Protein AF-A0AAP0N5G3-F1 (afdb_monomer_lite)

Structure (mmCIF, N/CA/C/O backbone):
data_AF-A0AAP0N5G3-F1
#
_entry.id   AF-A0AAP0N5G3-F1
#
loop_
_atom_site.group_PDB
_atom_site.id
_atom_site.type_symbol
_atom_site.label_atom_id
_atom_site.label_alt_id
_atom_site.label_comp_id
_atom_site.label_asym_id
_atom_site.label_entity_id
_atom_site.label_seq_id
_atom_site.pdbx_PDB_ins_code
_atom_site.Cartn_x
_atom_site.Cartn_y
_atom_site.Cartn_z
_atom_site.occupancy
_atom_site.B_iso_or_equiv
_atom_site.auth_seq_id
_atom_site.auth_comp_id
_atom_site.auth_asym_id
_atom_site.auth_atom_id
_atom_site.pdbx_PDB_model_num
ATOM 1 N N . MET A 1 1 ? -9.613 13.368 19.436 1.00 53.38 1 MET A N 1
ATOM 2 C CA . MET A 1 1 ? -9.039 12.193 18.746 1.00 53.38 1 MET A CA 1
ATOM 3 C C . MET A 1 1 ? -7.671 12.597 18.218 1.00 53.38 1 MET A C 1
ATOM 5 O O . MET A 1 1 ? -7.597 13.635 17.574 1.00 53.38 1 MET A O 1
ATOM 9 N N . LYS A 1 2 ? -6.600 11.868 18.555 1.00 56.59 2 LYS A N 1
ATOM 10 C CA . LYS A 1 2 ? -5.242 12.143 18.055 1.00 56.59 2 LYS A CA 1
ATOM 11 C C . LYS A 1 2 ? -4.948 11.126 16.948 1.00 56.59 2 LYS A C 1
ATOM 13 O O . LYS A 1 2 ? -5.061 9.933 17.203 1.00 56.59 2 LYS A O 1
ATOM 18 N N . LEU A 1 3 ? -4.653 11.595 15.736 1.00 62.56 3 LEU A N 1
ATOM 19 C CA . LEU A 1 3 ? -4.181 10.732 14.649 1.00 62.56 3 LEU A CA 1
ATOM 20 C C . LEU A 1 3 ? -2.779 10.204 14.994 1.00 62.56 3 LEU A C 1
ATOM 22 O O . LEU A 1 3 ? -2.026 10.923 15.663 1.00 62.56 3 LEU A O 1
ATOM 26 N N . PRO A 1 4 ? -2.424 8.975 14.577 1.00 65.94 4 PRO A N 1
ATOM 27 C CA . PRO A 1 4 ? -1.074 8.466 14.770 1.00 65.94 4 PRO A CA 1
ATOM 28 C C . PRO A 1 4 ? -0.079 9.393 14.068 1.00 65.94 4 PRO A C 1
ATOM 30 O O . PRO A 1 4 ? -0.330 9.890 12.969 1.00 65.94 4 PRO A O 1
ATOM 33 N N . GLU A 1 5 ? 1.054 9.644 14.714 1.00 68.31 5 GLU A N 1
ATOM 34 C CA . GLU A 1 5 ? 2.146 10.360 14.065 1.00 68.31 5 GLU A CA 1
ATOM 35 C C . GLU A 1 5 ? 2.725 9.456 12.966 1.00 68.31 5 GLU A C 1
ATOM 37 O O . GLU A 1 5 ? 3.022 8.281 13.212 1.00 68.31 5 GLU A O 1
ATOM 42 N N . LEU A 1 6 ? 2.840 9.998 11.748 1.00 64.25 6 LEU A N 1
ATOM 43 C CA . LEU A 1 6 ? 3.485 9.306 10.633 1.00 64.25 6 LEU A CA 1
ATOM 44 C C . LEU A 1 6 ? 4.939 9.026 11.023 1.00 64.25 6 LEU A C 1
ATOM 46 O O . LEU A 1 6 ? 5.613 9.901 11.577 1.00 64.25 6 LEU A O 1
ATOM 50 N N . LYS A 1 7 ? 5.469 7.841 10.707 1.00 63.22 7 LYS A N 1
ATOM 51 C CA . LYS A 1 7 ? 6.829 7.442 11.135 1.00 63.22 7 LYS A CA 1
ATOM 52 C C . LYS A 1 7 ? 7.974 8.182 10.403 1.00 63.22 7 LYS A C 1
ATOM 54 O O . LYS A 1 7 ? 9.107 7.707 10.380 1.00 63.22 7 LYS A O 1
ATOM 59 N N . SER A 1 8 ? 7.730 9.337 9.785 1.00 54.84 8 SER A N 1
ATOM 60 C CA . SER A 1 8 ? 8.591 9.934 8.753 1.00 54.84 8 SER A CA 1
ATOM 61 C C . SER A 1 8 ? 9.801 10.751 9.248 1.00 54.84 8 SER A C 1
ATOM 63 O O . SER A 1 8 ? 10.249 11.641 8.528 1.00 54.84 8 SER A O 1
ATOM 65 N N . SER A 1 9 ? 10.351 10.502 10.441 1.00 48.44 9 SER A N 1
ATOM 66 C CA . SER A 1 9 ? 11.413 11.354 11.020 1.00 48.44 9 SER A CA 1
ATOM 67 C C . SER A 1 9 ? 12.846 10.793 10.981 1.00 48.44 9 SER A C 1
ATOM 69 O O . SER A 1 9 ? 13.729 11.374 11.610 1.00 48.44 9 SER A O 1
ATOM 71 N N . LEU A 1 10 ? 13.138 9.716 10.239 1.00 43.34 10 LEU A N 1
ATOM 72 C CA . LEU A 1 10 ? 14.472 9.084 10.240 1.00 43.34 10 LEU A CA 1
ATOM 73 C C . LEU A 1 10 ? 15.223 9.183 8.894 1.00 43.34 10 LEU A C 1
ATOM 75 O O . LEU A 1 10 ? 14.588 9.130 7.839 1.00 43.34 10 LEU A O 1
ATOM 79 N N . PRO A 1 11 ? 16.576 9.239 8.902 1.00 47.31 11 PRO A N 1
ATOM 80 C CA . PRO A 1 11 ? 17.395 8.940 7.729 1.00 47.31 11 PRO A CA 1
ATOM 81 C C . PRO A 1 11 ? 17.272 7.435 7.454 1.00 47.31 11 PRO A C 1
ATOM 83 O O . PRO A 1 11 ? 17.954 6.607 8.053 1.00 47.31 11 PRO A O 1
ATOM 86 N N . GLY A 1 12 ? 16.305 7.075 6.619 1.00 59.44 12 GLY A N 1
ATOM 87 C CA . GLY A 1 12 ? 15.839 5.706 6.444 1.00 59.44 12 GLY A CA 1
ATOM 88 C C . GLY A 1 12 ? 14.808 5.605 5.314 1.00 59.44 12 GLY A C 1
ATOM 89 O O . GLY A 1 12 ? 14.762 6.509 4.476 1.00 59.44 12 GLY A O 1
ATOM 90 N N . PRO A 1 13 ? 14.025 4.510 5.241 1.00 57.31 13 PRO A N 1
ATOM 91 C CA . PRO A 1 13 ? 13.092 4.252 4.141 1.00 57.31 13 PRO A CA 1
ATOM 92 C C . PRO A 1 13 ? 12.241 5.483 3.822 1.00 57.31 13 PRO A C 1
ATOM 94 O O . PRO A 1 13 ? 11.735 6.144 4.730 1.00 57.31 13 PRO A O 1
ATOM 97 N N . HIS A 1 14 ? 12.066 5.800 2.536 1.00 65.56 14 HIS A N 1
ATOM 98 C CA . HIS A 1 14 ? 11.153 6.881 2.179 1.00 65.56 14 HIS A CA 1
ATOM 99 C C . HIS A 1 14 ? 9.729 6.415 2.452 1.00 65.56 14 HIS A C 1
ATOM 101 O O . HIS A 1 14 ? 9.262 5.445 1.847 1.00 65.56 14 HIS A O 1
ATOM 107 N N . VAL A 1 15 ? 9.054 7.116 3.361 1.00 62.25 15 VAL A N 1
ATOM 108 C CA . VAL A 1 15 ? 7.618 6.954 3.567 1.00 62.25 15 VAL A CA 1
ATOM 109 C C . VAL A 1 15 ? 6.924 7.503 2.335 1.00 62.25 15 VAL A C 1
ATOM 111 O O . VAL A 1 15 ? 6.993 8.695 2.028 1.00 62.25 15 VAL A O 1
ATOM 114 N N . VAL A 1 16 ? 6.275 6.611 1.605 1.00 67.88 16 VAL A N 1
ATOM 115 C CA . VAL A 1 16 ? 5.427 6.965 0.486 1.00 67.88 16 VAL A CA 1
ATOM 116 C C . VAL A 1 16 ? 4.015 7.027 1.049 1.00 67.88 16 VAL A C 1
ATOM 118 O O . VAL A 1 16 ? 3.429 5.992 1.347 1.00 67.88 16 VAL A O 1
ATOM 121 N N . PHE A 1 17 ? 3.512 8.248 1.261 1.00 64.69 17 PHE A N 1
ATOM 122 C CA . PHE A 1 17 ? 2.218 8.505 1.906 1.00 64.69 17 PHE A CA 1
ATOM 123 C C . PHE A 1 17 ? 1.122 7.558 1.389 1.00 64.69 17 PHE A C 1
ATOM 125 O O . PHE A 1 17 ? 0.962 7.411 0.170 1.00 64.69 17 PHE A O 1
ATOM 132 N N . GLY A 1 18 ? 0.417 6.912 2.321 1.00 73.25 18 GLY A N 1
ATOM 133 C CA . GLY A 1 18 ? -0.628 5.929 2.050 1.00 73.25 18 GLY A CA 1
ATOM 134 C C . GLY A 1 18 ? -2.036 6.423 2.404 1.00 73.25 18 GLY A C 1
ATOM 135 O O . GLY A 1 18 ? -2.235 7.576 2.779 1.00 73.25 18 GLY A O 1
ATOM 136 N N . GLY A 1 19 ? -3.030 5.573 2.144 1.00 80.56 19 GLY A N 1
ATOM 137 C CA . GLY A 1 19 ? -4.452 5.925 2.189 1.00 80.56 19 GLY A CA 1
ATOM 138 C C . GLY A 1 19 ? -5.097 5.777 3.566 1.00 80.56 19 GLY A C 1
ATOM 139 O O . GLY A 1 19 ? -4.503 5.219 4.486 1.00 80.56 19 GLY A O 1
ATOM 140 N N . PHE A 1 20 ? -6.334 6.253 3.693 1.00 88.25 20 PHE A N 1
ATOM 141 C CA . PHE A 1 20 ? -7.163 6.067 4.882 1.00 88.25 20 PHE A CA 1
ATOM 142 C C . PHE A 1 20 ? -8.589 5.695 4.474 1.00 88.25 20 PHE A C 1
ATOM 144 O O . PHE A 1 20 ? -9.095 6.185 3.467 1.00 88.25 20 PHE A O 1
ATOM 151 N N . GLU A 1 21 ? -9.246 4.862 5.271 1.00 88.75 21 GLU A N 1
ATOM 152 C CA . GLU A 1 21 ? -10.620 4.420 5.028 1.00 88.75 21 GLU A CA 1
ATOM 153 C C . GLU A 1 21 ? -11.339 4.125 6.343 1.00 88.75 21 GLU A C 1
ATOM 155 O O . GLU A 1 21 ? -10.713 3.898 7.374 1.00 88.75 21 GLU A O 1
ATOM 160 N N . PHE A 1 22 ? -12.668 4.143 6.310 1.00 87.75 22 PHE A N 1
ATOM 161 C CA . PHE A 1 22 ? -13.497 3.549 7.348 1.00 87.75 22 PHE A CA 1
ATOM 162 C C . PHE A 1 22 ? -13.823 2.094 6.987 1.00 87.75 22 PHE A C 1
ATOM 164 O O . PHE A 1 22 ? -14.508 1.863 5.995 1.00 87.75 22 PHE A O 1
ATOM 171 N N . ASP A 1 23 ? -13.366 1.130 7.786 1.00 85.12 23 ASP A N 1
ATOM 172 C CA . ASP A 1 23 ? -13.697 -0.284 7.607 1.00 85.12 23 ASP A CA 1
ATOM 173 C C . ASP A 1 23 ? -15.012 -0.607 8.344 1.00 85.12 23 ASP A C 1
ATOM 175 O O . ASP A 1 23 ? -15.034 -0.645 9.582 1.00 85.12 23 ASP A O 1
ATOM 179 N N . PRO A 1 24 ? -16.119 -0.859 7.620 1.00 82.94 24 PRO A N 1
ATOM 180 C CA . PRO A 1 24 ? -17.408 -1.145 8.236 1.00 82.94 24 PRO A CA 1
ATOM 181 C C . PRO A 1 24 ? -17.439 -2.496 8.963 1.00 82.94 24 PRO A C 1
ATOM 183 O O . PRO A 1 24 ? -18.278 -2.672 9.843 1.00 82.94 24 PRO A O 1
ATOM 186 N N . ASN A 1 25 ? -16.544 -3.440 8.640 1.00 83.19 25 ASN A N 1
ATOM 187 C CA . ASN A 1 25 ? -16.521 -4.759 9.279 1.00 83.19 25 ASN A CA 1
ATOM 188 C C . ASN A 1 25 ? -15.967 -4.683 10.704 1.00 83.19 25 ASN A C 1
ATOM 190 O O . ASN A 1 25 ? -16.492 -5.319 11.617 1.00 83.19 25 ASN A O 1
ATOM 194 N N . SER A 1 26 ? -14.907 -3.895 10.895 1.00 82.44 26 SER A N 1
ATOM 195 C CA . SER A 1 26 ? -14.304 -3.652 12.210 1.00 82.44 26 SER A CA 1
ATOM 196 C C . SER A 1 26 ? -14.884 -2.427 12.924 1.00 82.44 26 SER A C 1
ATOM 198 O O . SER A 1 26 ? -14.631 -2.246 14.114 1.00 82.44 26 SER A O 1
ATOM 200 N N . ASN A 1 27 ? -15.684 -1.606 12.229 1.00 86.50 27 ASN A N 1
ATOM 201 C CA . ASN A 1 27 ? -16.207 -0.321 12.706 1.00 86.50 27 ASN A CA 1
ATOM 202 C C . ASN A 1 27 ? -15.082 0.623 13.179 1.00 86.50 27 ASN A C 1
ATOM 204 O O . ASN A 1 27 ? -15.203 1.323 14.188 1.00 86.50 27 ASN A O 1
ATOM 208 N N . GLN A 1 28 ? -13.959 0.613 12.460 1.00 89.19 28 GLN A N 1
ATOM 209 C CA . GLN A 1 28 ? -12.766 1.393 12.774 1.00 89.19 28 GLN A CA 1
ATOM 210 C C . GLN A 1 28 ? -12.250 2.113 11.531 1.00 89.19 28 GLN A C 1
ATOM 212 O O . GLN A 1 28 ? -12.362 1.630 10.407 1.00 89.19 28 GLN A O 1
ATOM 217 N N . TYR A 1 29 ? -11.634 3.275 11.735 1.00 90.19 29 TYR A N 1
ATOM 218 C CA . TYR A 1 29 ? -10.844 3.899 10.679 1.00 90.19 29 TYR A CA 1
ATOM 219 C C . TYR A 1 29 ? -9.502 3.192 10.562 1.00 90.19 29 TYR A C 1
ATOM 221 O O . TYR A 1 29 ? -8.839 2.988 11.572 1.00 90.19 29 TYR A O 1
ATOM 229 N N . LYS A 1 30 ? -9.073 2.871 9.348 1.00 90.50 30 LYS A N 1
ATOM 230 C CA . LYS A 1 30 ? -7.746 2.343 9.059 1.00 90.50 30 LYS A CA 1
ATOM 231 C C . LYS A 1 30 ? -6.931 3.370 8.288 1.00 90.50 30 LYS A C 1
ATOM 233 O O . LYS A 1 30 ? -7.462 4.151 7.500 1.00 90.50 30 LYS A O 1
ATOM 238 N N . VAL A 1 31 ? -5.625 3.348 8.502 1.00 89.19 31 VAL A N 1
ATOM 239 C CA . VAL A 1 31 ? -4.635 4.118 7.750 1.00 89.19 31 VAL A CA 1
ATOM 240 C C . VAL A 1 31 ? -3.560 3.152 7.285 1.00 89.19 31 VAL A C 1
ATOM 242 O O . VAL A 1 31 ? -3.076 2.353 8.083 1.00 89.19 31 VAL A O 1
ATOM 245 N N . ALA A 1 32 ? -3.178 3.226 6.016 1.00 88.19 32 ALA A N 1
ATOM 246 C CA . ALA A 1 32 ? -2.028 2.514 5.486 1.00 88.19 32 ALA A CA 1
ATOM 247 C C . ALA A 1 32 ? -0.856 3.468 5.269 1.00 88.19 32 ALA A C 1
ATOM 249 O O . ALA A 1 32 ? -1.017 4.576 4.765 1.00 88.19 32 ALA A O 1
ATOM 250 N N . GLU A 1 33 ? 0.342 2.995 5.576 1.00 85.75 33 GLU A N 1
ATOM 251 C CA . GLU A 1 33 ? 1.606 3.591 5.165 1.00 85.75 33 GLU A CA 1
ATOM 252 C C . GLU A 1 33 ? 2.394 2.564 4.372 1.00 85.75 33 GLU A C 1
ATOM 254 O O . GLU A 1 33 ? 2.399 1.378 4.712 1.00 85.75 33 GLU A O 1
ATOM 259 N N . ILE A 1 34 ? 3.104 3.023 3.341 1.00 81.56 34 ILE A N 1
ATOM 260 C CA . ILE A 1 34 ? 4.027 2.155 2.628 1.00 81.56 34 ILE A CA 1
ATOM 261 C C . ILE A 1 34 ? 5.451 2.678 2.732 1.00 81.56 34 ILE A C 1
ATOM 263 O O . ILE A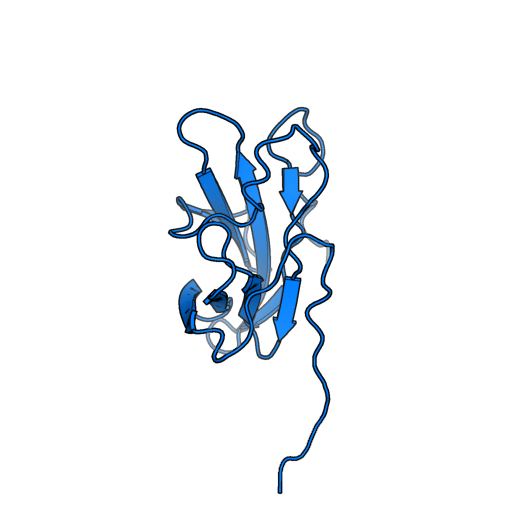 1 34 ? 5.755 3.828 2.407 1.00 81.56 34 ILE A O 1
ATOM 267 N N . PHE A 1 35 ? 6.330 1.793 3.183 1.00 80.56 35 PHE A N 1
ATOM 268 C CA . PHE A 1 35 ? 7.750 2.037 3.336 1.00 80.56 35 PHE A CA 1
ATOM 269 C C . PHE A 1 35 ? 8.496 1.441 2.159 1.00 80.56 35 PHE A C 1
ATOM 271 O O . PHE A 1 35 ? 8.258 0.298 1.775 1.00 80.56 35 PHE A O 1
ATOM 278 N N . TYR A 1 36 ? 9.434 2.205 1.614 1.00 77.62 36 TYR A N 1
ATOM 279 C CA . TYR A 1 36 ? 10.346 1.728 0.588 1.00 77.62 36 TYR A CA 1
ATOM 280 C C . TYR A 1 36 ? 11.774 1.689 1.131 1.00 77.62 36 TYR A C 1
ATOM 282 O O . TYR A 1 36 ? 12.315 2.719 1.543 1.00 77.62 36 TYR A O 1
ATOM 290 N N . TYR A 1 37 ? 12.393 0.510 1.101 1.00 77.19 37 TYR A N 1
ATOM 291 C CA . TYR A 1 37 ? 13.746 0.279 1.599 1.00 77.19 37 TYR A CA 1
ATOM 292 C C . TYR A 1 37 ? 14.728 0.146 0.431 1.00 77.19 37 TYR A C 1
ATOM 294 O O . TYR A 1 37 ? 14.580 -0.720 -0.435 1.00 77.19 37 TYR A O 1
ATOM 302 N N . TYR A 1 38 ? 15.761 0.993 0.428 1.00 71.50 38 TYR A N 1
ATOM 303 C CA . TYR A 1 38 ? 16.891 0.871 -0.493 1.00 71.50 38 TYR A CA 1
ATOM 304 C C . TYR A 1 38 ? 17.840 -0.245 -0.046 1.00 71.50 38 TYR A C 1
ATOM 306 O O . TYR A 1 38 ? 18.107 -0.390 1.145 1.00 71.50 38 TYR A O 1
ATOM 314 N N . GLY A 1 39 ? 18.387 -0.993 -1.004 1.00 70.38 39 GLY A N 1
ATOM 315 C CA . GLY A 1 39 ? 19.344 -2.066 -0.745 1.00 70.38 39 GLY A CA 1
ATOM 316 C C . GLY A 1 39 ? 19.303 -3.147 -1.820 1.00 70.38 39 GLY A C 1
ATOM 317 O O . GLY A 1 39 ? 18.610 -3.011 -2.827 1.00 70.38 39 GLY A O 1
ATOM 318 N N . VAL A 1 40 ? 20.057 -4.222 -1.595 1.00 72.19 40 VAL A N 1
ATOM 319 C CA . VAL A 1 40 ? 19.966 -5.461 -2.372 1.00 72.19 40 VAL A CA 1
ATOM 320 C C . VAL A 1 40 ? 19.576 -6.578 -1.393 1.00 72.19 40 VAL A C 1
ATOM 322 O O . VAL A 1 40 ? 20.407 -6.939 -0.560 1.00 72.19 40 VAL A O 1
ATOM 325 N N . PRO A 1 41 ? 18.337 -7.107 -1.448 1.00 74.88 41 PRO A N 1
ATOM 326 C CA . PRO A 1 41 ? 17.272 -6.758 -2.389 1.00 74.88 41 PRO A CA 1
ATOM 327 C C . PRO A 1 41 ? 16.569 -5.432 -2.047 1.00 74.88 41 PRO A C 1
ATOM 329 O O . PRO A 1 41 ? 16.500 -5.013 -0.893 1.00 74.88 41 PRO A O 1
ATOM 332 N N . VAL A 1 42 ? 16.017 -4.786 -3.074 1.00 77.12 42 VAL A N 1
ATOM 333 C CA . VAL A 1 42 ? 15.055 -3.689 -2.911 1.00 77.12 42 VAL A CA 1
ATOM 334 C C . VAL A 1 42 ? 13.733 -4.282 -2.438 1.00 77.12 42 VAL A C 1
ATOM 336 O O . VAL A 1 42 ? 13.288 -5.276 -3.010 1.00 77.12 42 VAL A O 1
ATOM 339 N N . ARG A 1 43 ? 13.082 -3.653 -1.454 1.00 79.94 43 ARG A N 1
ATOM 340 C CA . ARG A 1 43 ? 11.788 -4.116 -0.930 1.00 79.94 43 ARG A CA 1
ATOM 341 C C . ARG A 1 43 ? 10.876 -2.971 -0.509 1.00 79.94 43 ARG A C 1
ATOM 343 O O . ARG A 1 43 ? 11.332 -1.861 -0.233 1.00 79.94 43 ARG A O 1
ATOM 350 N N . SER A 1 44 ? 9.579 -3.251 -0.464 1.00 81.25 44 SER A N 1
ATOM 351 C CA . SER A 1 44 ? 8.560 -2.350 0.086 1.00 81.25 44 SER A CA 1
ATOM 352 C C . SER A 1 44 ? 7.808 -3.069 1.205 1.00 81.25 44 SER A C 1
ATOM 354 O O . SER A 1 44 ? 7.642 -4.278 1.121 1.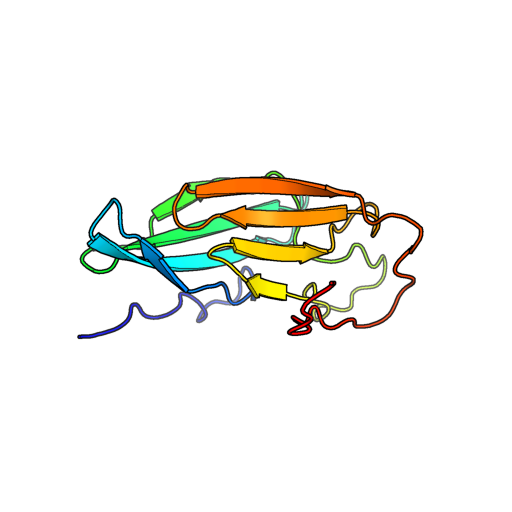00 81.25 44 SER A O 1
ATOM 356 N N . GLU A 1 45 ? 7.355 -2.367 2.240 1.00 86.19 45 GLU A N 1
ATOM 357 C CA . GLU A 1 45 ? 6.557 -2.953 3.330 1.00 86.19 45 GLU A CA 1
ATOM 358 C C . GLU A 1 45 ? 5.334 -2.088 3.621 1.00 86.19 45 GLU A C 1
ATOM 360 O O . GLU A 1 45 ? 5.451 -0.867 3.749 1.00 86.19 45 GLU A O 1
ATOM 365 N N . VAL A 1 46 ? 4.170 -2.717 3.774 1.00 87.00 46 VAL A N 1
ATOM 366 C CA . VAL A 1 46 ? 2.929 -2.021 4.136 1.00 87.00 46 VAL A CA 1
ATOM 367 C C . VAL A 1 46 ? 2.711 -2.122 5.637 1.00 87.00 46 VAL A C 1
ATOM 369 O O . VAL A 1 46 ? 2.875 -3.185 6.235 1.00 87.00 46 VAL A O 1
ATOM 372 N N . HIS A 1 47 ? 2.346 -1.005 6.248 1.00 89.50 47 HIS A N 1
ATOM 373 C CA . HIS A 1 47 ? 1.924 -0.936 7.636 1.00 89.50 47 HIS A CA 1
ATOM 374 C C . HIS A 1 47 ? 0.500 -0.406 7.698 1.00 89.50 47 HIS A C 1
ATOM 376 O O . HIS A 1 47 ? 0.163 0.538 6.989 1.00 89.50 47 HIS A O 1
ATOM 382 N N . VAL A 1 48 ? -0.315 -0.991 8.569 1.00 90.75 48 VAL A N 1
ATOM 383 C CA . VAL A 1 48 ? -1.693 -0.566 8.811 1.00 90.75 48 VAL A CA 1
ATOM 384 C C . VAL A 1 48 ? -1.837 -0.134 10.261 1.00 90.75 48 VAL A C 1
ATOM 386 O O . VAL A 1 48 ? -1.291 -0.756 11.172 1.00 90.75 48 VAL A O 1
ATOM 389 N N . TYR A 1 49 ? -2.569 0.946 10.476 1.00 89.94 49 TYR A N 1
ATOM 390 C CA . TYR A 1 49 ? -3.000 1.398 11.786 1.00 89.94 49 TYR A CA 1
ATOM 391 C C . TYR A 1 49 ? -4.518 1.465 11.808 1.00 89.94 49 TYR A C 1
ATOM 393 O O . TYR A 1 49 ? -5.099 2.183 10.994 1.00 89.94 49 TYR A O 1
ATOM 401 N N . SER A 1 50 ? -5.149 0.760 12.742 1.00 91.06 50 SER A N 1
ATOM 402 C CA . SER A 1 50 ? -6.579 0.907 13.004 1.00 91.06 50 SER A CA 1
ATOM 403 C C . SER A 1 50 ? -6.765 1.879 14.161 1.00 91.06 50 SER A C 1
ATOM 405 O O . SER A 1 50 ? -6.034 1.884 15.150 1.00 91.06 50 SER A O 1
ATOM 407 N N . LEU A 1 51 ? -7.744 2.756 14.040 1.00 88.50 51 LEU A N 1
ATOM 408 C CA . LEU A 1 51 ? -8.052 3.750 15.041 1.00 88.50 51 LEU A CA 1
ATOM 409 C C . LEU A 1 51 ? -8.520 3.063 16.326 1.00 88.50 51 LEU A C 1
ATOM 411 O O . LEU A 1 51 ? -9.559 2.408 16.351 1.00 88.50 51 LEU A O 1
ATOM 415 N N . GLY A 1 52 ? -7.767 3.286 17.401 1.00 84.62 52 GLY A N 1
ATOM 416 C CA . GLY A 1 52 ? -7.942 2.588 18.676 1.00 84.62 52 GLY A CA 1
ATOM 417 C C . GLY A 1 52 ? -6.802 1.614 18.972 1.00 84.62 52 GLY A C 1
ATOM 418 O O . GLY A 1 52 ? -6.623 1.242 20.130 1.00 84.62 52 GLY A O 1
ATOM 419 N N . ASP A 1 53 ? -5.986 1.281 17.968 1.00 85.62 53 ASP A N 1
ATOM 420 C CA . ASP A 1 53 ? -4.779 0.488 18.155 1.00 85.62 53 ASP A CA 1
ATOM 421 C C . ASP A 1 53 ? -3.687 1.297 18.864 1.00 85.62 53 ASP A C 1
ATOM 423 O O . ASP A 1 53 ? -3.600 2.529 18.788 1.00 85.62 53 ASP A O 1
ATOM 427 N N . ILE A 1 54 ? -2.807 0.568 19.548 1.00 84.50 54 ILE A N 1
ATOM 428 C CA . ILE A 1 54 ? -1.681 1.134 20.299 1.00 84.50 54 ILE A CA 1
ATOM 429 C C . ILE A 1 54 ? -0.508 1.464 19.359 1.00 84.50 54 ILE A C 1
ATOM 431 O O . ILE A 1 54 ? 0.287 2.359 19.647 1.00 84.50 54 ILE A O 1
ATOM 435 N N . SER A 1 55 ? -0.380 0.758 18.232 1.00 85.75 55 SER A N 1
ATOM 436 C CA . SER A 1 55 ? 0.757 0.890 17.320 1.00 85.75 55 SER A CA 1
ATOM 437 C C . SER A 1 55 ? 0.418 0.498 15.881 1.00 85.75 55 SER A C 1
ATOM 439 O O . SER A 1 55 ? -0.565 -0.182 15.608 1.00 85.75 55 SER A O 1
ATOM 441 N N . TRP A 1 56 ? 1.267 0.934 14.949 1.00 89.38 56 TRP A N 1
ATOM 442 C CA . TRP A 1 56 ? 1.249 0.483 13.558 1.00 89.38 56 TRP A CA 1
ATOM 443 C C . TRP A 1 56 ? 1.604 -1.004 13.461 1.00 89.38 56 TRP A C 1
ATOM 445 O O . TRP A 1 56 ? 2.663 -1.414 13.949 1.00 89.38 56 TRP A O 1
ATOM 455 N N . ARG A 1 57 ? 0.780 -1.780 12.756 1.00 90.81 57 ARG A N 1
ATOM 456 C CA . ARG A 1 57 ? 0.999 -3.200 12.476 1.00 90.81 57 ARG A CA 1
ATOM 457 C C . ARG A 1 57 ? 1.643 -3.391 11.095 1.00 90.81 57 ARG A C 1
ATOM 459 O O . ARG A 1 57 ? 1.046 -2.984 10.100 1.00 90.81 57 ARG A O 1
ATOM 466 N N . PRO A 1 58 ? 2.833 -4.009 10.995 1.00 89.56 58 PRO A N 1
ATOM 467 C CA . PRO A 1 58 ? 3.401 -4.390 9.705 1.00 89.56 58 PRO A CA 1
ATOM 468 C C . PRO A 1 58 ? 2.615 -5.560 9.099 1.00 89.56 58 PRO A C 1
ATOM 470 O O . PRO A 1 58 ? 2.312 -6.528 9.797 1.00 89.56 58 PRO A O 1
ATOM 473 N N . LEU A 1 59 ? 2.327 -5.494 7.799 1.00 89.19 59 LEU A N 1
ATOM 474 C CA . LEU A 1 59 ? 1.775 -6.616 7.025 1.00 89.19 59 LEU A CA 1
ATOM 475 C C . LEU A 1 59 ? 2.865 -7.492 6.395 1.00 89.19 59 LEU A C 1
ATOM 477 O O . LEU A 1 59 ? 2.579 -8.574 5.893 1.00 89.19 59 LEU A O 1
ATOM 481 N N . GLY A 1 60 ? 4.118 -7.034 6.449 1.00 85.12 60 GLY A N 1
ATOM 482 C CA . GLY A 1 60 ? 5.266 -7.692 5.837 1.00 85.12 60 GLY A CA 1
ATOM 483 C C . GLY A 1 60 ? 5.671 -7.061 4.506 1.00 85.12 60 GLY A C 1
ATOM 484 O O . GLY A 1 60 ? 5.280 -5.935 4.177 1.00 85.12 60 GLY A O 1
ATOM 485 N N . GLU A 1 61 ? 6.504 -7.790 3.764 1.00 84.25 61 GLU A N 1
ATOM 486 C CA . GLU A 1 61 ? 7.006 -7.360 2.462 1.00 84.25 61 GLU A CA 1
ATOM 487 C C . GLU A 1 61 ? 5.877 -7.357 1.429 1.00 84.25 61 GLU A C 1
ATOM 489 O O . GLU A 1 61 ? 5.193 -8.360 1.219 1.00 84.25 61 GLU A O 1
ATOM 494 N N . ALA A 1 62 ? 5.678 -6.210 0.782 1.00 81.56 62 ALA A N 1
ATOM 495 C CA . ALA A 1 62 ? 4.727 -6.080 -0.300 1.00 81.56 62 ALA A CA 1
ATOM 496 C C . ALA A 1 62 ? 5.204 -6.926 -1.491 1.00 81.56 62 ALA A C 1
ATOM 498 O O . ALA A 1 62 ? 6.365 -6.809 -1.896 1.00 81.56 62 ALA A 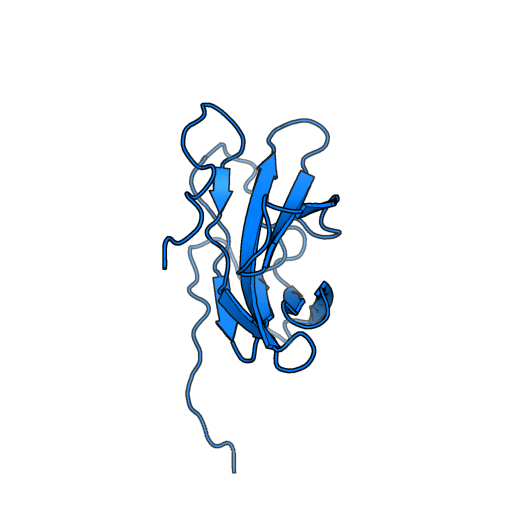O 1
ATOM 499 N N . PRO A 1 63 ? 4.314 -7.705 -2.126 1.00 81.19 63 PRO A N 1
ATOM 500 C CA . PRO A 1 63 ? 4.673 -8.543 -3.270 1.00 81.19 63 PRO A CA 1
ATOM 501 C C . PRO A 1 63 ? 5.104 -7.730 -4.504 1.00 81.19 63 PRO A C 1
ATOM 503 O O . PRO A 1 63 ? 5.634 -8.288 -5.466 1.00 81.19 63 PRO A O 1
ATOM 506 N N . TYR A 1 64 ? 4.898 -6.407 -4.485 1.00 78.62 64 TYR A N 1
ATOM 507 C CA . TYR A 1 64 ? 5.204 -5.500 -5.583 1.00 78.62 64 TYR A CA 1
ATOM 508 C C . TYR A 1 64 ? 5.922 -4.240 -5.090 1.00 78.62 64 TYR A C 1
ATOM 510 O O . TYR A 1 64 ? 5.562 -3.647 -4.074 1.00 78.62 64 TYR A O 1
ATOM 518 N N . LEU A 1 65 ? 6.920 -3.792 -5.856 1.00 74.88 65 LEU A N 1
ATOM 519 C CA . LEU A 1 65 ? 7.670 -2.568 -5.572 1.00 74.88 65 LEU A CA 1
ATOM 520 C C . LEU A 1 65 ? 6.894 -1.319 -6.010 1.00 74.88 65 LEU A C 1
ATOM 522 O O . LEU A 1 65 ? 6.316 -1.285 -7.098 1.00 74.88 65 LEU A O 1
ATOM 526 N N . ILE A 1 66 ? 6.942 -0.274 -5.181 1.00 70.06 66 ILE A N 1
ATOM 527 C CA . ILE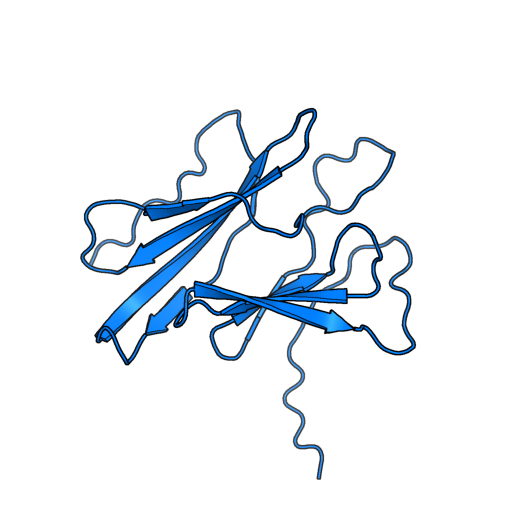 A 1 66 ? 6.230 1.005 -5.400 1.00 70.06 66 ILE A CA 1
ATOM 528 C C . ILE A 1 66 ? 7.083 2.061 -6.096 1.00 70.06 66 ILE A C 1
ATOM 530 O O . ILE A 1 66 ? 6.578 3.089 -6.534 1.00 70.06 66 ILE A O 1
ATOM 534 N N . ARG A 1 67 ? 8.390 1.855 -6.213 1.00 65.75 67 ARG A N 1
ATOM 535 C CA . ARG A 1 67 ? 9.266 2.821 -6.879 1.00 65.75 67 ARG A CA 1
ATOM 536 C C . ARG A 1 67 ? 9.482 2.417 -8.326 1.00 65.75 67 ARG A C 1
ATOM 538 O O . ARG A 1 67 ? 9.475 1.231 -8.588 1.00 65.75 67 ARG A O 1
ATOM 545 N N . ARG A 1 68 ? 9.695 3.362 -9.245 1.00 56.75 68 ARG A N 1
ATOM 546 C CA . ARG A 1 68 ? 10.149 3.031 -10.604 1.00 56.75 68 ARG A CA 1
ATOM 547 C C . ARG A 1 68 ? 11.600 2.570 -10.608 1.00 56.75 68 ARG A C 1
ATOM 549 O O . ARG A 1 68 ? 12.451 3.220 -10.002 1.00 56.75 68 ARG A O 1
ATOM 556 N N . ASP A 1 69 ? 11.877 1.541 -11.396 1.00 51.38 69 ASP A N 1
ATOM 557 C CA . ASP A 1 69 ? 13.224 1.132 -11.778 1.00 51.38 69 ASP A CA 1
ATOM 558 C C . ASP A 1 69 ? 13.756 2.143 -12.806 1.00 51.38 69 ASP A C 1
ATOM 560 O O . ASP A 1 69 ? 13.740 1.906 -14.012 1.00 51.38 69 ASP A O 1
ATOM 564 N N . THR A 1 70 ? 14.194 3.320 -12.355 1.00 50.44 70 THR A N 1
ATOM 565 C CA . THR A 1 70 ? 15.073 4.155 -13.180 1.00 50.44 70 THR A CA 1
ATOM 566 C C . THR A 1 70 ? 16.519 3.736 -12.902 1.00 50.44 70 THR A C 1
ATOM 568 O O . THR A 1 70 ? 16.952 3.816 -11.751 1.00 50.44 70 THR A O 1
ATOM 571 N N . PRO A 1 71 ? 17.300 3.323 -13.923 1.00 45.50 71 PRO A N 1
ATOM 572 C CA . PRO A 1 71 ? 18.712 2.949 -13.757 1.00 45.50 71 PRO A CA 1
ATOM 573 C C . PRO A 1 71 ? 19.589 4.092 -13.232 1.00 45.50 71 PRO A C 1
ATOM 575 O O . PRO A 1 71 ? 20.708 3.865 -12.779 1.00 45.50 71 PRO A O 1
ATOM 578 N N . TYR A 1 72 ? 19.083 5.325 -13.301 1.00 45.78 72 TYR A N 1
ATOM 579 C CA . TYR A 1 72 ? 19.767 6.522 -12.850 1.00 45.78 72 TYR A CA 1
ATOM 580 C C . TYR A 1 72 ? 19.164 7.019 -11.534 1.00 45.78 72 TYR A C 1
ATOM 582 O O . TYR A 1 72 ? 17.948 7.032 -11.332 1.00 45.78 72 TYR A O 1
ATOM 590 N N . LEU A 1 73 ? 20.080 7.367 -10.635 1.00 42.56 73 LEU A N 1
ATOM 591 C CA . LEU A 1 73 ? 19.970 7.664 -9.207 1.00 42.56 73 LEU A CA 1
ATOM 592 C C . LEU A 1 73 ? 19.131 8.909 -8.867 1.00 42.56 73 LEU A C 1
ATOM 594 O O . LEU A 1 73 ? 19.558 9.760 -8.093 1.00 42.56 73 LEU A O 1
ATOM 598 N N . GLU A 1 74 ? 17.922 9.040 -9.398 1.00 48.94 74 GLU A N 1
ATOM 599 C CA . GLU A 1 74 ? 17.020 10.102 -8.964 1.00 48.94 74 GLU A CA 1
ATOM 600 C C . GLU A 1 74 ? 16.128 9.593 -7.837 1.00 48.94 74 GLU A C 1
ATOM 602 O O . GLU A 1 74 ? 15.051 9.031 -8.043 1.00 48.94 74 GLU A O 1
ATOM 607 N N . TYR A 1 75 ? 16.612 9.803 -6.612 1.00 49.34 75 TYR A N 1
ATOM 608 C CA . TYR A 1 75 ? 16.009 9.539 -5.296 1.00 49.34 75 TYR A CA 1
ATOM 609 C C . TYR A 1 75 ? 14.577 10.086 -5.075 1.00 49.34 75 TYR A C 1
ATOM 611 O O . TYR A 1 75 ? 14.123 10.175 -3.939 1.00 49.34 75 TYR A O 1
ATOM 619 N N . ARG A 1 76 ? 13.849 10.503 -6.119 1.00 51.50 76 ARG A N 1
ATOM 620 C CA . ARG A 1 76 ? 12.631 11.319 -5.988 1.00 51.50 76 ARG A CA 1
ATOM 621 C C . ARG A 1 76 ? 11.415 10.831 -6.771 1.00 51.50 76 ARG A C 1
ATOM 623 O O . ARG A 1 76 ? 10.325 11.323 -6.507 1.00 51.50 76 ARG A O 1
ATOM 630 N N . GLN A 1 77 ? 11.549 9.855 -7.671 1.00 56.00 77 GLN A N 1
ATOM 631 C CA . GLN A 1 77 ? 10.390 9.352 -8.420 1.00 56.00 77 GLN A CA 1
ATOM 632 C C . GLN A 1 77 ? 9.631 8.299 -7.607 1.00 56.00 77 GLN A C 1
ATOM 634 O O . GLN A 1 77 ? 9.866 7.093 -7.703 1.00 56.00 77 GLN A O 1
ATOM 639 N N . VAL A 1 78 ? 8.734 8.783 -6.755 1.00 59.94 78 VAL A N 1
ATOM 640 C CA . VAL A 1 78 ? 7.705 7.972 -6.105 1.00 59.94 78 VAL A CA 1
ATOM 641 C C . VAL A 1 78 ? 6.647 7.630 -7.156 1.00 59.94 78 VAL A C 1
ATOM 643 O O . VAL A 1 78 ? 6.234 8.525 -7.892 1.00 59.94 78 VAL A O 1
ATOM 646 N N . ALA A 1 79 ? 6.184 6.374 -7.244 1.00 65.06 79 ALA A N 1
ATOM 647 C CA . ALA A 1 79 ? 5.092 6.073 -8.165 1.00 65.06 79 ALA A CA 1
ATOM 648 C C . ALA A 1 79 ? 3.869 6.940 -7.858 1.00 65.06 79 ALA A C 1
ATOM 650 O O . ALA A 1 79 ? 3.540 7.239 -6.698 1.00 65.06 79 ALA A O 1
ATOM 651 N N . SER A 1 80 ? 3.193 7.311 -8.938 1.00 70.56 80 SER A N 1
ATOM 652 C CA . SER A 1 80 ? 1.859 7.869 -8.866 1.00 70.56 80 SER A CA 1
ATOM 653 C C . SER A 1 80 ? 0.958 6.985 -8.024 1.00 70.56 80 SER A C 1
ATOM 655 O O . SER A 1 80 ? 1.027 5.760 -8.148 1.00 70.56 80 SER A O 1
ATOM 657 N N . LYS A 1 81 ? 0.127 7.603 -7.187 1.00 78.94 81 LYS A N 1
ATOM 658 C CA . LYS A 1 81 ? -0.800 6.896 -6.309 1.00 78.94 81 LYS A CA 1
ATOM 659 C C . LYS A 1 81 ? -2.173 7.533 -6.362 1.00 78.94 81 LYS A C 1
ATOM 661 O O . LYS A 1 81 ? -2.267 8.756 -6.404 1.00 78.94 81 LYS A O 1
ATOM 666 N N . ALA A 1 82 ? -3.203 6.705 -6.273 1.00 83.38 82 ALA A N 1
ATOM 667 C CA . ALA A 1 82 ? -4.569 7.147 -6.048 1.00 83.38 82 ALA A CA 1
ATOM 668 C C . ALA A 1 82 ? -5.228 6.251 -5.004 1.00 83.38 82 ALA A C 1
ATOM 670 O O . ALA A 1 82 ? -5.100 5.032 -5.066 1.00 83.38 82 ALA A O 1
ATOM 671 N N . PHE A 1 83 ? -5.931 6.852 -4.050 1.00 86.06 83 PHE A N 1
ATOM 672 C CA . PHE A 1 83 ? -6.789 6.112 -3.136 1.00 86.06 83 PHE A CA 1
ATOM 673 C C . PHE A 1 83 ? -8.224 6.196 -3.653 1.00 86.06 83 PHE A C 1
ATOM 675 O O . PHE A 1 83 ? -8.782 7.290 -3.719 1.00 86.06 83 PHE A O 1
ATOM 682 N N . VAL A 1 84 ? -8.783 5.068 -4.091 1.00 84.56 84 VAL A N 1
ATOM 683 C CA . VAL A 1 84 ? -10.090 5.001 -4.760 1.00 84.56 84 VAL A CA 1
ATOM 684 C C . VAL A 1 84 ? -10.811 3.745 -4.294 1.00 84.56 84 VAL A C 1
ATOM 686 O O . VAL A 1 84 ? -10.209 2.675 -4.274 1.00 84.56 84 VAL A O 1
ATOM 689 N N . ASN A 1 85 ? -12.092 3.873 -3.936 1.00 86.12 85 ASN A N 1
ATOM 690 C CA . ASN A 1 85 ? -12.947 2.760 -3.504 1.00 86.12 85 ASN A CA 1
ATOM 691 C C . ASN A 1 85 ? -12.298 1.873 -2.424 1.00 86.12 85 ASN A C 1
ATOM 693 O O . ASN A 1 85 ? -12.311 0.653 -2.539 1.00 86.12 85 ASN A O 1
ATOM 697 N N . GLY A 1 86 ? -11.666 2.495 -1.426 1.00 87.12 86 GLY A N 1
ATOM 698 C CA . GLY A 1 86 ? -11.030 1.778 -0.316 1.00 87.12 86 GLY A CA 1
ATOM 699 C C . GLY A 1 86 ? -9.671 1.144 -0.620 1.00 87.12 86 GLY A C 1
ATOM 700 O O . GLY A 1 86 ? -9.004 0.605 0.262 1.00 87.12 86 GLY A O 1
ATOM 701 N N . ALA A 1 87 ? -9.197 1.251 -1.861 1.00 89.75 87 ALA A N 1
ATOM 702 C CA . ALA A 1 87 ? -7.921 0.685 -2.259 1.00 89.75 87 ALA A CA 1
ATOM 703 C C . ALA A 1 87 ? -6.908 1.757 -2.675 1.00 89.75 87 ALA A C 1
ATOM 705 O O . ALA A 1 87 ? -7.197 2.713 -3.405 1.00 89.75 87 ALA A O 1
ATOM 706 N N . LEU A 1 88 ? -5.669 1.577 -2.225 1.00 88.38 88 LEU A N 1
ATOM 707 C CA . LEU A 1 88 ? -4.522 2.358 -2.663 1.00 88.38 88 LEU A CA 1
ATOM 708 C C . LEU A 1 88 ? -3.963 1.749 -3.948 1.00 88.38 88 LEU A C 1
ATOM 710 O O . LEU A 1 88 ? -3.523 0.609 -3.939 1.00 88.38 88 LEU A O 1
ATOM 714 N N . HIS A 1 89 ? -3.942 2.513 -5.033 1.00 86.31 89 HIS A N 1
ATOM 715 C CA . HIS A 1 89 ? -3.498 2.079 -6.355 1.00 86.31 89 HIS A CA 1
ATOM 716 C C . HIS A 1 89 ? -2.191 2.766 -6.744 1.00 86.31 89 HIS A C 1
ATOM 718 O O . HIS A 1 89 ? -2.040 3.964 -6.503 1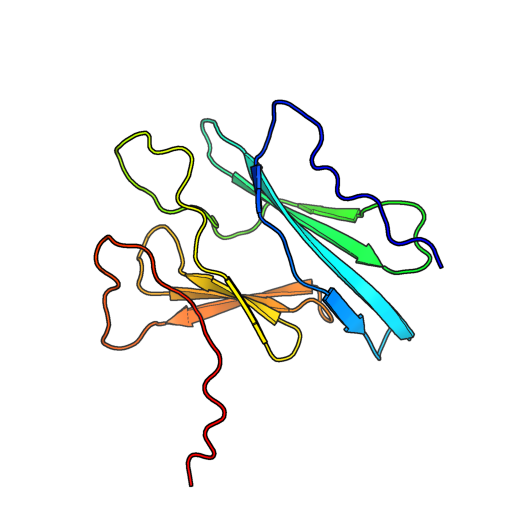.00 86.31 89 HIS A O 1
ATOM 724 N N . TRP A 1 90 ? -1.274 2.047 -7.392 1.00 81.56 90 TRP A N 1
ATOM 725 C CA . TRP A 1 90 ? -0.056 2.596 -7.995 1.00 81.56 90 TRP A CA 1
ATOM 726 C C . TRP A 1 90 ? 0.350 1.831 -9.253 1.00 81.56 90 TRP A C 1
ATOM 728 O O . TRP A 1 90 ? -0.055 0.697 -9.486 1.00 81.56 90 TRP A O 1
ATOM 738 N N . VAL A 1 91 ? 1.187 2.449 -10.084 1.00 78.50 91 VAL A N 1
ATOM 739 C CA . VAL A 1 91 ? 1.736 1.792 -11.279 1.00 78.50 91 VAL A CA 1
ATOM 740 C C . VAL A 1 91 ? 2.876 0.854 -10.882 1.00 78.50 91 VAL A C 1
ATOM 742 O O . VAL A 1 91 ? 3.804 1.258 -10.180 1.00 78.50 91 VAL A O 1
ATOM 745 N N . GLY A 1 92 ? 2.835 -0.383 -11.374 1.00 73.06 92 GLY A N 1
ATOM 746 C CA . GLY A 1 92 ? 3.855 -1.396 -11.133 1.00 73.06 92 GLY A CA 1
ATOM 747 C C . GLY A 1 92 ? 5.218 -1.031 -11.731 1.00 73.06 92 GLY A C 1
ATOM 748 O O . GLY A 1 92 ? 5.334 -0.676 -12.905 1.00 73.06 92 GLY A O 1
ATOM 749 N N . CYS A 1 93 ? 6.263 -1.183 -10.916 1.00 66.62 93 CYS A N 1
ATOM 750 C CA . CYS A 1 93 ? 7.644 -0.821 -11.228 1.00 66.62 93 CYS A CA 1
ATOM 751 C C . CYS A 1 93 ? 8.230 -1.502 -12.481 1.00 66.62 93 CYS A C 1
ATOM 753 O O . CYS A 1 93 ? 8.726 -0.836 -13.388 1.00 66.62 93 CYS A O 1
ATOM 755 N N . ARG A 1 94 ? 8.189 -2.841 -12.515 1.00 58.59 94 ARG A N 1
ATOM 756 C CA . ARG A 1 94 ? 9.018 -3.646 -13.430 1.00 58.59 94 ARG A CA 1
ATOM 757 C C . ARG A 1 94 ? 8.507 -3.698 -14.857 1.00 58.59 94 ARG A C 1
ATOM 759 O O . ARG A 1 94 ? 9.279 -3.928 -15.781 1.00 58.59 94 ARG A O 1
ATOM 766 N N . THR A 1 95 ? 7.203 -3.548 -15.041 1.00 57.00 95 THR A N 1
ATOM 767 C CA . THR A 1 95 ? 6.590 -3.704 -16.358 1.00 57.00 95 THR A CA 1
ATOM 768 C C . THR A 1 95 ? 5.968 -2.414 -16.864 1.00 57.00 95 THR A C 1
ATOM 770 O O . THR A 1 95 ? 5.704 -2.355 -18.059 1.00 57.00 95 THR A O 1
ATOM 773 N N . ALA A 1 96 ? 5.725 -1.402 -16.008 1.00 64.44 96 ALA A N 1
ATOM 774 C CA . ALA A 1 96 ? 4.942 -0.195 -16.327 1.00 64.44 96 ALA A CA 1
ATOM 775 C C . ALA A 1 96 ? 3.630 -0.500 -17.092 1.00 64.44 96 ALA A C 1
ATOM 777 O O . ALA A 1 96 ? 3.092 0.344 -17.808 1.00 64.44 96 ALA A O 1
ATOM 778 N N . ARG A 1 97 ? 3.159 -1.746 -16.953 1.00 72.31 97 ARG A N 1
ATOM 779 C CA . ARG A 1 97 ? 2.047 -2.389 -17.660 1.00 72.31 97 ARG A CA 1
ATOM 780 C C . ARG A 1 97 ? 1.063 -3.005 -16.672 1.00 72.31 97 ARG A C 1
ATOM 782 O O . ARG A 1 97 ? 0.171 -3.739 -17.078 1.00 72.31 97 ARG A O 1
ATOM 789 N N . THR A 1 98 ? 1.238 -2.753 -15.380 1.00 79.88 98 THR A N 1
ATOM 790 C CA . THR A 1 98 ? 0.269 -3.147 -14.367 1.00 79.88 98 THR A CA 1
ATOM 791 C C . THR A 1 98 ? -0.054 -1.988 -13.440 1.00 79.88 98 THR A C 1
ATOM 793 O O . THR A 1 98 ? 0.792 -1.128 -13.183 1.00 79.88 98 THR A O 1
ATOM 796 N N . ILE A 1 99 ? -1.282 -1.976 -12.938 1.00 83.88 99 ILE A N 1
ATOM 797 C CA . ILE A 1 99 ? -1.675 -1.221 -11.753 1.00 83.88 99 ILE A CA 1
ATOM 798 C C . ILE A 1 99 ? -1.725 -2.231 -10.618 1.00 83.88 99 ILE A C 1
ATOM 800 O O . ILE A 1 99 ? -2.355 -3.275 -10.746 1.00 83.88 99 ILE A O 1
ATOM 804 N N . VAL A 1 100 ? -1.037 -1.934 -9.530 1.00 86.31 100 VAL A N 1
ATOM 805 C CA . VAL A 1 100 ? -1.146 -2.687 -8.287 1.00 86.31 100 VAL A CA 1
ATOM 806 C C . VAL A 1 100 ? -2.112 -1.934 -7.390 1.00 86.31 100 VAL A C 1
ATOM 808 O O . VAL A 1 100 ? -2.037 -0.705 -7.316 1.00 86.31 100 VAL A O 1
ATOM 811 N N . SER A 1 101 ? -3.006 -2.652 -6.724 1.00 88.94 101 SER A N 1
ATOM 812 C CA . SER A 1 101 ? -3.842 -2.102 -5.667 1.00 88.94 101 SER A CA 1
ATOM 813 C C . SER A 1 101 ? -3.564 -2.792 -4.335 1.00 88.94 101 SER A C 1
ATOM 815 O O . SER A 1 101 ? -3.074 -3.921 -4.281 1.00 88.94 101 SER A O 1
ATOM 817 N N . PHE A 1 102 ? -3.876 -2.088 -3.256 1.00 89.81 102 PHE A N 1
ATOM 818 C CA . PHE A 1 102 ? -3.940 -2.616 -1.905 1.00 89.81 102 PHE A CA 1
ATOM 819 C C . PHE A 1 102 ? -5.276 -2.200 -1.291 1.00 89.81 102 PHE A C 1
ATOM 821 O O . PHE A 1 102 ? -5.480 -1.013 -1.030 1.00 89.81 102 PHE A O 1
ATOM 828 N N . ASP A 1 103 ? -6.177 -3.163 -1.112 1.00 91.38 103 ASP A N 1
ATOM 829 C CA . ASP A 1 103 ? -7.469 -3.001 -0.438 1.00 91.38 103 ASP A CA 1
ATOM 830 C C . ASP A 1 103 ? -7.226 -2.866 1.068 1.00 91.38 103 ASP A C 1
ATOM 832 O O . ASP A 1 103 ? -6.680 -3.773 1.698 1.00 91.38 103 ASP A O 1
ATOM 836 N N . LEU A 1 104 ? -7.592 -1.718 1.641 1.00 91.06 104 LEU A N 1
ATOM 837 C CA . LEU A 1 104 ? -7.322 -1.417 3.044 1.00 91.06 104 LEU A CA 1
ATOM 838 C C . LEU A 1 104 ? -8.298 -2.116 4.001 1.00 91.06 104 LEU A C 1
ATOM 840 O O . LEU A 1 104 ? -7.923 -2.439 5.132 1.00 91.06 104 LEU A O 1
ATOM 844 N N . ALA A 1 105 ? -9.530 -2.376 3.571 1.00 89.25 105 ALA A N 1
ATOM 845 C CA . ALA A 1 105 ? -10.514 -3.076 4.384 1.00 89.25 105 ALA A CA 1
ATOM 846 C C . ALA A 1 105 ? -10.104 -4.543 4.580 1.00 89.25 105 ALA A C 1
ATOM 848 O O . ALA A 1 105 ? -10.024 -5.012 5.720 1.00 89.25 105 ALA A O 1
ATOM 849 N N . ASN A 1 106 ? -9.779 -5.225 3.478 1.00 90.44 106 ASN A N 1
ATOM 850 C CA . ASN A 1 106 ? -9.445 -6.652 3.445 1.00 90.44 106 ASN A CA 1
ATOM 851 C C . ASN A 1 106 ? -7.943 -6.945 3.589 1.00 90.44 106 ASN A C 1
ATOM 853 O O . ASN A 1 106 ? -7.568 -8.095 3.802 1.00 90.44 106 ASN A O 1
ATOM 857 N N . GLU A 1 107 ? -7.088 -5.925 3.485 1.00 91.50 107 GLU A N 1
ATOM 858 C CA . GLU A 1 107 ? -5.625 -6.028 3.580 1.00 91.50 107 GLU A CA 1
ATOM 859 C C . GLU A 1 107 ? -5.014 -6.963 2.520 1.00 91.50 107 GLU A C 1
ATOM 861 O O . GLU A 1 107 ? -4.056 -7.694 2.780 1.00 91.50 107 GLU A O 1
ATOM 866 N N . VAL A 1 108 ? -5.560 -6.924 1.300 1.00 91.31 108 VAL A N 1
ATOM 867 C CA . VAL A 1 108 ? -5.136 -7.764 0.168 1.00 91.31 108 VAL A CA 1
ATOM 868 C C . VAL A 1 108 ? -4.588 -6.934 -0.989 1.00 91.31 108 VAL A C 1
ATOM 870 O O . VAL A 1 108 ? -5.019 -5.808 -1.234 1.00 91.31 108 VAL A O 1
ATOM 873 N N . PHE A 1 109 ? -3.631 -7.507 -1.718 1.00 90.00 109 PHE A N 1
ATOM 874 C CA . PHE A 1 109 ? -3.088 -6.913 -2.938 1.00 90.00 109 PHE A CA 1
ATOM 875 C C . PHE A 1 109 ? -3.784 -7.478 -4.171 1.00 90.00 109 PHE A C 1
ATOM 877 O O . PHE A 1 109 ? -4.028 -8.682 -4.234 1.00 90.00 109 PHE A O 1
ATOM 884 N N . ASP A 1 110 ? -3.988 -6.634 -5.179 1.00 90.00 110 ASP A N 1
ATOM 885 C CA . ASP A 1 110 ? -4.445 -7.057 -6.502 1.00 90.00 110 ASP A CA 1
ATOM 886 C C . ASP A 1 110 ? -3.591 -6.427 -7.613 1.00 90.00 110 ASP A C 1
ATOM 888 O O . ASP A 1 110 ? -2.876 -5.441 -7.398 1.00 90.00 110 ASP A O 1
ATOM 892 N N . VAL A 1 111 ? -3.621 -7.025 -8.804 1.00 87.56 111 VAL A N 1
ATOM 893 C CA . VAL A 1 111 ? -2.862 -6.572 -9.971 1.00 87.56 111 VAL A CA 1
ATOM 894 C C . VAL A 1 111 ? -3.731 -6.573 -11.213 1.00 87.56 111 VAL A C 1
ATOM 896 O O . VAL A 1 111 ? -4.158 -7.611 -11.710 1.00 87.56 111 VAL A O 1
ATOM 899 N N . PHE A 1 112 ? -3.868 -5.392 -11.798 1.00 85.31 112 PHE A N 1
ATOM 900 C CA . PHE A 1 112 ? -4.614 -5.171 -13.023 1.00 85.31 112 PHE A CA 1
ATOM 901 C C . PHE A 1 112 ? -3.656 -4.958 -14.195 1.00 85.31 112 PHE A C 1
ATOM 903 O O . PHE A 1 112 ? -2.691 -4.196 -14.063 1.00 85.31 112 PHE A O 1
ATOM 910 N N . PRO A 1 113 ? -3.897 -5.575 -15.362 1.00 81.44 113 PRO A N 1
ATOM 911 C CA . PRO A 1 113 ? -3.153 -5.246 -16.569 1.00 81.44 113 PRO A CA 1
ATOM 912 C C . PRO A 1 113 ? -3.516 -3.833 -17.054 1.00 81.44 113 PRO A C 1
ATOM 914 O O . PRO A 1 113 ? -4.687 -3.484 -17.169 1.00 81.44 113 PRO A O 1
ATOM 917 N N . LEU A 1 114 ? -2.509 -3.028 -17.400 1.00 74.44 114 LEU A N 1
ATOM 918 C CA . LEU A 1 114 ? -2.690 -1.830 -18.220 1.00 74.44 114 LEU A CA 1
ATOM 919 C C . LEU A 1 114 ? -2.811 -2.296 -19.670 1.00 74.44 114 LEU A C 1
ATOM 921 O O . LEU A 1 114 ? -1.819 -2.654 -20.310 1.00 74.44 114 LEU A O 1
ATOM 925 N N . THR A 1 115 ? -4.037 -2.347 -20.175 1.00 62.31 115 THR A N 1
ATOM 926 C CA . THR A 1 115 ? -4.293 -2.691 -21.572 1.00 62.31 115 THR A CA 1
ATOM 927 C C . THR A 1 115 ? -3.876 -1.529 -22.476 1.00 62.31 115 THR A C 1
ATOM 929 O O . THR A 1 115 ? -4.204 -0.374 -22.216 1.00 62.31 115 THR A O 1
ATOM 932 N N . GLU A 1 116 ? -3.124 -1.848 -23.532 1.00 62.28 116 GLU A N 1
ATOM 933 C CA . GLU A 1 116 ? -2.768 -0.982 -24.675 1.00 62.28 116 GLU A CA 1
ATOM 934 C C . GLU A 1 116 ? -1.816 0.203 -24.422 1.00 62.28 116 GLU A C 1
ATOM 936 O O . GLU A 1 116 ? -1.145 0.642 -25.357 1.00 62.28 116 GLU A O 1
ATOM 941 N N . PHE A 1 117 ? -1.652 0.671 -23.182 1.00 61.28 117 PHE A N 1
ATOM 942 C CA . PHE A 1 117 ? -0.746 1.777 -22.857 1.00 61.28 117 PHE A CA 1
ATOM 943 C C . PHE A 1 117 ? 0.513 1.322 -22.114 1.00 61.28 117 PHE A C 1
ATOM 945 O O . PHE A 1 117 ? 0.468 0.828 -20.990 1.00 61.28 117 PHE A O 1
ATOM 952 N N . VAL A 1 118 ? 1.672 1.563 -22.732 1.00 61.84 118 VAL A N 1
ATOM 953 C CA . VAL A 1 118 ? 2.964 1.521 -22.039 1.00 61.84 118 VAL A CA 1
ATOM 954 C C . VAL A 1 118 ? 3.251 2.919 -21.517 1.00 61.84 118 VAL A C 1
ATOM 956 O O . VAL A 1 118 ? 3.513 3.835 -22.299 1.00 61.84 118 VAL A O 1
ATOM 959 N N . LEU A 1 119 ? 3.244 3.072 -20.195 1.00 62.47 119 LEU A N 1
ATOM 960 C CA . LEU A 1 119 ? 3.697 4.295 -19.544 1.00 62.47 119 LEU A CA 1
ATOM 961 C C . LEU A 1 119 ? 5.211 4.440 -19.780 1.00 62.47 119 LEU A C 1
ATOM 963 O O . LEU A 1 119 ? 6.024 3.832 -19.084 1.00 62.47 119 LEU A O 1
ATOM 967 N N . ARG A 1 120 ? 5.604 5.204 -20.811 1.00 57.16 120 ARG A N 1
ATOM 968 C CA . ARG A 1 120 ? 7.015 5.552 -21.081 1.00 57.16 120 ARG A CA 1
ATOM 969 C C . ARG A 1 120 ? 7.547 6.457 -19.958 1.00 57.16 120 ARG A C 1
ATOM 971 O O . ARG A 1 120 ? 6.764 6.978 -19.175 1.00 57.16 120 ARG A O 1
ATOM 978 N N . GLY A 1 121 ? 8.860 6.621 -19.806 1.00 53.97 121 GLY A N 1
ATOM 979 C CA . GLY A 1 121 ? 9.418 7.439 -18.713 1.00 53.97 121 GLY A CA 1
ATOM 980 C C . GLY A 1 121 ? 8.781 8.840 -18.616 1.00 53.97 121 GLY A C 1
ATOM 981 O O . GLY A 1 121 ? 8.542 9.467 -19.643 1.00 53.97 121 GLY A O 1
ATOM 982 N N . GLY A 1 122 ? 8.486 9.299 -17.393 1.00 55.09 122 GLY A N 1
ATOM 983 C CA . GLY A 1 122 ? 7.855 10.602 -17.107 1.00 55.09 122 GLY A CA 1
ATOM 984 C C . GLY A 1 122 ? 6.865 10.547 -15.938 1.00 55.09 122 GLY A C 1
ATOM 985 O O . GLY A 1 122 ? 6.280 9.498 -15.688 1.00 55.09 122 GLY A O 1
ATOM 986 N N . ASP A 1 123 ? 6.697 11.615 -15.164 1.00 60.50 123 ASP A N 1
ATOM 987 C CA . ASP A 1 123 ? 5.776 11.616 -14.018 1.00 60.50 123 ASP A CA 1
ATOM 988 C C . ASP A 1 123 ? 4.315 11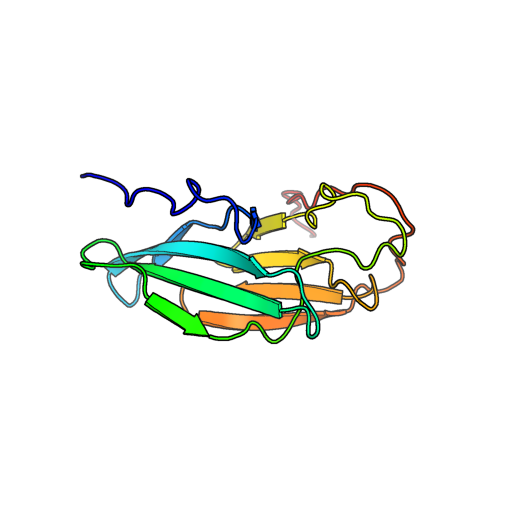.540 -14.491 1.00 60.50 123 ASP A C 1
ATOM 990 O O . ASP A 1 123 ? 3.873 12.347 -15.305 1.00 60.50 123 ASP A O 1
ATOM 994 N N . TYR A 1 124 ? 3.561 10.557 -13.991 1.00 65.62 124 TYR A N 1
ATOM 995 C CA . TYR A 1 124 ? 2.119 10.447 -14.233 1.00 65.62 124 TYR A CA 1
ATOM 996 C C . TYR A 1 124 ? 1.362 10.693 -12.935 1.00 65.62 124 TYR A C 1
ATOM 998 O O . TYR A 1 124 ? 1.859 10.371 -11.854 1.00 65.62 124 TYR A O 1
ATOM 1006 N N . THR A 1 125 ? 0.130 11.178 -13.048 1.00 69.19 125 THR A N 1
ATOM 1007 C CA . THR A 1 125 ? -0.820 11.274 -11.936 1.00 69.19 125 THR A CA 1
ATOM 1008 C C . THR A 1 125 ? -1.967 10.301 -12.186 1.00 69.19 125 THR A C 1
ATOM 1010 O O . THR A 1 125 ? -2.661 10.416 -13.192 1.00 69.19 125 THR A O 1
ATOM 1013 N N . LEU A 1 126 ? -2.155 9.331 -11.292 1.00 73.19 126 LEU A N 1
ATOM 1014 C CA . LEU A 1 126 ? -3.370 8.534 -11.218 1.00 73.19 126 LEU A CA 1
ATOM 1015 C C . LEU A 1 126 ? -4.455 9.437 -10.639 1.00 73.19 126 LEU A C 1
ATOM 1017 O O . LEU A 1 126 ? -4.318 9.962 -9.536 1.00 73.19 126 LEU A O 1
ATOM 1021 N N . GLY A 1 127 ? -5.512 9.639 -11.412 1.00 73.38 127 GLY A N 1
ATOM 1022 C CA . GLY A 1 127 ? -6.677 10.411 -11.017 1.00 73.38 127 GLY A CA 1
ATOM 1023 C C . GLY A 1 127 ? -7.942 9.619 -11.298 1.00 73.38 127 GLY A C 1
ATOM 1024 O O . GLY A 1 127 ? -7.976 8.784 -12.201 1.00 73.38 127 GLY A O 1
ATOM 1025 N N . MET A 1 128 ? -8.981 9.891 -10.518 1.00 74.38 128 MET A N 1
ATOM 1026 C CA . MET A 1 128 ? -10.320 9.389 -10.787 1.00 74.38 128 MET A CA 1
ATOM 1027 C C . MET A 1 128 ? -11.030 10.385 -11.704 1.00 74.38 128 MET A C 1
ATOM 1029 O O . MET A 1 128 ? -11.132 11.567 -11.382 1.00 74.38 128 MET A O 1
ATOM 1033 N N . LEU A 1 129 ? -11.516 9.908 -12.845 1.00 74.44 129 LEU A N 1
ATOM 1034 C CA . LEU A 1 129 ? -12.496 10.635 -13.642 1.00 74.44 129 LEU A CA 1
ATOM 1035 C C . LEU A 1 129 ? -13.870 10.145 -13.197 1.00 74.44 129 LEU A C 1
ATOM 1037 O O . LEU A 1 129 ? -14.185 8.968 -13.365 1.00 74.44 129 LEU A O 1
ATOM 1041 N N . GLU A 1 130 ? -14.679 11.031 -12.619 1.00 68.19 130 GLU A N 1
ATOM 1042 C CA . GLU A 1 130 ? -16.090 10.742 -12.364 1.00 68.19 130 GLU A CA 1
ATOM 1043 C C . GLU A 1 130 ? -16.829 10.678 -13.704 1.00 68.19 130 GLU A C 1
ATOM 1045 O O . GLU A 1 130 ? -17.351 11.667 -14.216 1.00 68.19 130 GLU A O 1
ATOM 1050 N N . GLY A 1 131 ? -16.804 9.498 -14.318 1.00 56.41 131 GLY A N 1
ATOM 1051 C CA . GLY A 1 131 ? -17.520 9.192 -15.544 1.00 56.41 131 GLY A CA 1
ATOM 1052 C C . GLY A 1 131 ? -18.634 8.198 -15.261 1.00 56.41 131 GLY A C 1
ATOM 1053 O O . GLY A 1 131 ? -18.386 7.095 -14.784 1.00 56.41 131 GLY A O 1
ATOM 1054 N N . THR A 1 132 ? -19.867 8.556 -15.606 1.00 51.06 132 THR A N 1
ATOM 1055 C CA . THR A 1 132 ? -20.901 7.551 -15.862 1.00 51.06 132 THR A CA 1
ATOM 1056 C C . THR A 1 132 ? -20.713 7.076 -17.298 1.00 51.06 132 THR A C 1
ATOM 1058 O O . THR A 1 132 ? -21.164 7.729 -18.234 1.00 51.06 132 THR A O 1
ATOM 1061 N N . PHE A 1 133 ? -20.013 5.957 -17.493 1.00 45.34 133 PHE A N 1
ATOM 1062 C CA . PHE A 1 133 ? -20.086 5.252 -18.771 1.00 45.34 133 PHE A CA 1
ATOM 1063 C C . PHE A 1 133 ? -21.485 4.633 -18.856 1.00 45.34 133 PHE A C 1
ATOM 1065 O O . PHE A 1 133 ? -21.795 3.688 -18.131 1.00 45.34 133 PHE A O 1
ATOM 1072 N N . ARG A 1 134 ? -22.352 5.266 -19.650 1.00 39.09 134 ARG A N 1
ATOM 1073 C CA . ARG A 1 134 ? -23.649 4.720 -20.060 1.00 39.09 134 ARG A CA 1
ATOM 1074 C C . ARG A 1 134 ? -23.481 3.856 -21.297 1.00 39.09 134 ARG A C 1
ATOM 1076 O O . ARG A 1 134 ? -22.659 4.245 -22.155 1.00 39.09 134 ARG A O 1
#

Sequence (134 aa):
MKLPELKSSLPGPHVVFGGFEFDPNSNQYKVAEIFYYYGVPVRSEVHVYSLGDISWRPLGEAPYLIRRDTPYLEYRQVASKAFVNGALHWVGCRTARTIVSFDLANEVFDVFPLTEFVLRGGDYTLGMLEGTFR

Secondary structure (DSSP, 8-state):
-PPPPPS--SSSSEEE---EEEETTTTEEEEEEEEEE-SSS-EEEEEEEETT-SSPEEEEE-SS--B---SS--TT-BPPEEEETTEEEEE-TTTSSEEEEEETTTTEEEEEE--S----SS------------

Radius of gyration: 15.57 Å; chains: 1; bounding box: 44×21×45 Å

InterPro domains:
  IPR013187 F-box associated beta-propeller, type 3 [PF08268] (15-120)
  IPR017451 F-box associated beta-propeller domain [TIGR01640] (15-118)

Foldseek 3Di:
DDDDDDPCDDPFWHWDAWDWDQQPVVRWIKGKIKTWGDDVVTWIWIWMDTVVDPDIHTPDTDPFDQAAPDVDPPPDGGFAWDCDPQWIWGQTHPQSQWIWIARRNVRDIDIDGNPPDRPDDDHDHDDDDPDDPD

pLDDT: mean 73.82, std 14.35, range [39.09, 91.5]

Organism: Liquidambar formosana (NCBI:txid63359)